Protein AF-A0A915CSG2-F1 (afdb_monomer_lite)

Radius of gyration: 14.88 Å; chains: 1; bounding box: 33×33×40 Å

Organism: NCBI:txid166011

Secondary structure (DSSP, 8-state):
-PPPSS-PPPEE-HHHHHHHHHHHTTTB-SPPS--SS-EEEEEEESSS--HHHHHHHHGGGG-GGGSTTTTTTTT-HHHHHHT-TT--EEEEEEEE-SS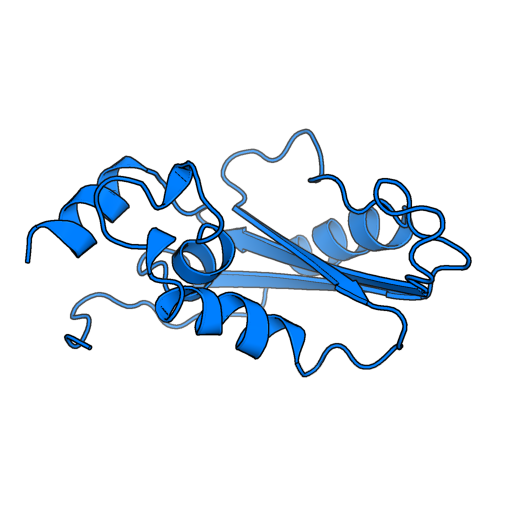-BTSTTTT--EEEEEEEESPP-HHHHTTTT--

Foldseek 3Di:
DDDDPQAEAADEDPVQQVVQQVVQVVLEQDDDPDDDQKAKDKDWALDQDCPCVLVVLLCQVVVPCCQLVHVPPDRNQSNCQSRPRPWHYKHKHKDFAPAHHPCGPVNTGMMMMMMIPRYRDPVVSNVVNVD

Structure (mmCIF, N/CA/C/O backbone):
data_AF-A0A915CSG2-F1
#
_entry.id   AF-A0A915CSG2-F1
#
loop_
_atom_site.group_PDB
_atom_site.id
_atom_site.type_symbol
_atom_site.label_atom_id
_atom_site.label_alt_id
_atom_site.label_comp_id
_atom_site.label_asym_id
_atom_site.label_entity_id
_atom_site.label_seq_id
_atom_site.pdbx_PDB_ins_code
_atom_site.Cartn_x
_atom_site.Cartn_y
_atom_site.Cartn_z
_atom_site.occupancy
_atom_site.B_iso_or_equiv
_atom_site.auth_seq_id
_atom_site.auth_comp_id
_atom_site.auth_asym_id
_atom_site.auth_atom_id
_atom_site.pdbx_PDB_model_num
ATOM 1 N N . MET A 1 1 ? -9.030 -18.459 12.077 1.00 61.66 1 MET A N 1
ATOM 2 C CA . MET A 1 1 ? -9.306 -17.008 12.048 1.00 61.66 1 MET A CA 1
ATOM 3 C C . MET A 1 1 ? -10.371 -16.733 13.085 1.00 61.66 1 MET A C 1
ATOM 5 O O . MET A 1 1 ? -11.404 -17.390 13.038 1.00 61.66 1 MET A O 1
ATOM 9 N N . VAL A 1 2 ?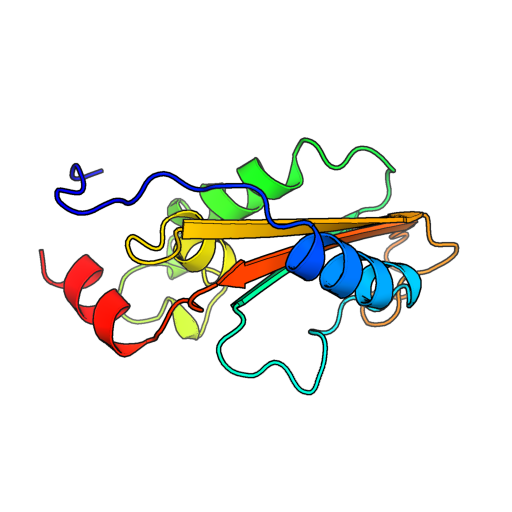 -10.084 -15.844 14.031 1.00 73.44 2 VAL A N 1
ATOM 10 C CA . VAL A 1 2 ? -11.041 -15.394 15.049 1.00 73.44 2 VAL A CA 1
ATOM 11 C C . VAL A 1 2 ? -11.734 -14.133 14.511 1.00 73.44 2 VAL A C 1
ATOM 13 O O . VAL A 1 2 ? -11.047 -13.301 13.913 1.00 73.44 2 VAL A O 1
ATOM 16 N N . PRO A 1 3 ? -13.066 -13.994 14.625 1.00 80.69 3 PRO A N 1
ATOM 17 C CA . PRO A 1 3 ? -13.760 -12.775 14.214 1.00 80.69 3 PRO A CA 1
ATOM 18 C C . PRO A 1 3 ? -13.317 -11.562 15.042 1.00 80.69 3 PRO A C 1
ATOM 20 O O . PRO A 1 3 ? -13.209 -11.659 16.259 1.00 80.69 3 PRO A O 1
ATOM 23 N N . ALA A 1 4 ? -13.112 -10.415 14.392 1.00 84.56 4 ALA A N 1
ATOM 24 C CA . ALA A 1 4 ? -12.851 -9.151 15.079 1.00 84.56 4 ALA A CA 1
ATOM 25 C C . ALA A 1 4 ? -14.162 -8.512 15.566 1.00 84.56 4 ALA A C 1
ATOM 27 O O . ALA A 1 4 ? -15.169 -8.544 14.855 1.00 84.56 4 ALA A O 1
ATOM 28 N N . THR A 1 5 ? -14.146 -7.903 16.752 1.00 89.31 5 THR A N 1
ATOM 29 C CA . THR A 1 5 ? -15.315 -7.232 17.352 1.00 89.31 5 THR A CA 1
ATOM 30 C C . THR A 1 5 ? -15.326 -5.716 17.132 1.00 89.31 5 THR A C 1
ATOM 32 O O . THR A 1 5 ? -16.361 -5.084 17.329 1.00 89.31 5 THR A O 1
ATOM 35 N N . ASP A 1 6 ? -14.210 -5.133 16.689 1.00 90.75 6 ASP A N 1
ATOM 36 C CA . ASP A 1 6 ? -13.979 -3.687 16.595 1.00 90.75 6 ASP A CA 1
ATOM 37 C C . ASP A 1 6 ? -13.456 -3.225 15.217 1.00 90.75 6 ASP A C 1
ATOM 39 O O . ASP A 1 6 ? -13.025 -2.081 15.059 1.00 90.75 6 ASP A O 1
ATOM 43 N N . MET A 1 7 ? -13.519 -4.089 14.197 1.00 91.81 7 MET A N 1
ATOM 44 C CA . MET A 1 7 ? -13.052 -3.771 12.844 1.00 91.81 7 MET A CA 1
ATOM 45 C C . MET A 1 7 ? -13.870 -2.631 12.227 1.00 91.81 7 MET A C 1
ATOM 47 O O . MET A 1 7 ? -15.065 -2.779 11.951 1.00 91.81 7 MET A O 1
ATOM 51 N N . ARG A 1 8 ? -13.230 -1.488 11.967 1.00 94.75 8 ARG A N 1
ATOM 52 C CA . ARG A 1 8 ? -13.902 -0.330 11.369 1.00 94.75 8 ARG A CA 1
ATOM 53 C C . ARG A 1 8 ? -14.065 -0.501 9.860 1.00 94.75 8 ARG A C 1
ATOM 55 O O . ARG A 1 8 ? -13.179 -0.990 9.164 1.00 94.75 8 ARG A O 1
ATOM 62 N N . MET A 1 9 ? -15.190 -0.013 9.339 1.00 96.12 9 MET A N 1
ATOM 63 C CA . MET A 1 9 ? -15.379 0.151 7.896 1.00 96.12 9 MET A CA 1
ATOM 64 C C . MET A 1 9 ? -14.358 1.158 7.351 1.00 96.12 9 MET A C 1
ATOM 66 O O . MET A 1 9 ? -14.190 2.244 7.916 1.00 96.12 9 MET A O 1
ATOM 70 N N . GLN A 1 10 ? -13.697 0.800 6.251 1.00 95.50 10 GLN A N 1
ATOM 71 C CA . GLN A 1 10 ? -12.724 1.657 5.575 1.00 95.50 10 GLN A CA 1
ATOM 72 C C . GLN A 1 10 ? -13.402 2.531 4.518 1.00 95.50 10 GLN A C 1
ATOM 74 O O . GLN A 1 10 ? -14.264 2.069 3.771 1.00 95.50 10 GLN A O 1
ATOM 79 N N . TYR A 1 11 ? -12.965 3.784 4.429 1.00 98.12 11 TYR A N 1
ATOM 80 C CA . TYR A 1 11 ? -13.424 4.765 3.454 1.00 98.12 11 TYR A CA 1
ATOM 81 C C . TYR A 1 11 ? -12.251 5.279 2.626 1.00 98.12 11 TYR A C 1
ATOM 83 O O . TYR A 1 11 ? -11.121 5.398 3.108 1.00 98.12 11 TYR A O 1
ATOM 91 N N . TRP A 1 12 ? -12.532 5.610 1.370 1.00 98.31 12 TRP A N 1
ATOM 92 C CA . TRP A 1 12 ? -11.544 6.221 0.495 1.00 98.31 12 TRP A CA 1
ATOM 93 C C . TRP A 1 12 ? -11.254 7.666 0.914 1.00 98.31 12 TRP A C 1
ATOM 95 O O . TRP A 1 12 ? -12.168 8.431 1.224 1.00 98.31 12 TRP A O 1
ATOM 105 N N . SER A 1 13 ? -9.980 8.045 0.901 1.00 98.50 13 SER A N 1
ATOM 106 C CA . SER A 1 13 ? -9.514 9.408 1.135 1.00 98.50 13 SER A CA 1
ATOM 107 C C . SER A 1 13 ? -8.720 9.901 -0.070 1.00 98.50 13 SER A C 1
ATOM 109 O O . SER A 1 13 ? -7.633 9.398 -0.359 1.00 98.50 13 SER A O 1
ATOM 111 N N . GLU A 1 14 ? -9.234 10.940 -0.727 1.00 98.50 14 GLU A N 1
ATOM 112 C CA . GLU A 1 14 ? -8.556 11.589 -1.856 1.00 98.50 14 GLU A CA 1
ATOM 113 C C . GLU A 1 14 ? -7.205 12.198 -1.457 1.00 98.50 14 GLU A C 1
ATOM 115 O O . GLU A 1 14 ? -6.251 12.183 -2.233 1.00 98.50 14 GLU A O 1
ATOM 120 N N . GLU A 1 15 ? -7.082 12.691 -0.223 1.00 97.81 15 GLU A N 1
ATOM 121 C CA . GLU A 1 15 ? -5.824 13.235 0.293 1.00 97.81 15 GLU A CA 1
ATOM 122 C C . GLU A 1 15 ? -4.745 12.147 0.401 1.00 97.81 15 GLU A C 1
ATOM 124 O O . GLU A 1 15 ? -3.615 12.329 -0.071 1.00 97.81 15 GLU A O 1
ATOM 129 N N . LEU A 1 16 ? -5.104 10.990 0.973 1.00 98.38 16 LEU A N 1
ATOM 130 C CA . LEU A 1 16 ? -4.206 9.839 1.060 1.00 98.38 16 LEU A CA 1
ATOM 131 C C . LEU A 1 16 ? -3.870 9.298 -0.330 1.00 98.38 16 LEU A C 1
ATOM 133 O O . LEU A 1 16 ? -2.713 8.975 -0.586 1.00 98.38 16 LEU A O 1
ATOM 137 N N . ALA A 1 17 ? -4.840 9.259 -1.245 1.00 98.56 17 ALA A N 1
ATOM 138 C CA . ALA A 1 17 ? -4.631 8.806 -2.615 1.00 98.56 17 ALA A CA 1
ATOM 139 C C . ALA A 1 17 ? -3.658 9.720 -3.366 1.00 98.56 17 ALA A C 1
ATOM 141 O O . ALA A 1 17 ? -2.690 9.244 -3.958 1.00 98.56 17 ALA A O 1
ATOM 142 N N . ALA 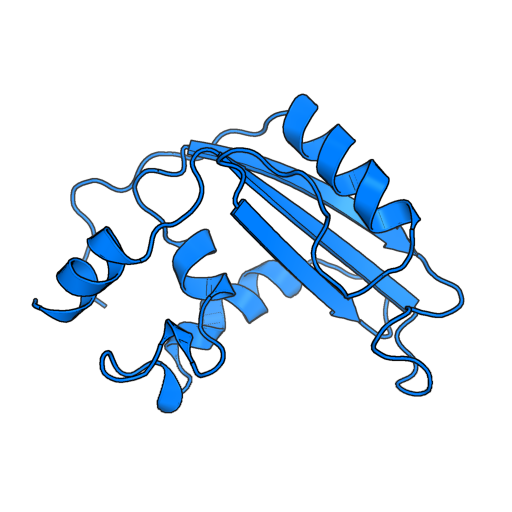A 1 18 ? -3.838 11.039 -3.263 1.00 98.44 18 ALA A N 1
ATOM 143 C CA . ALA A 1 18 ? -2.925 12.013 -3.846 1.00 98.44 18 ALA A CA 1
ATOM 144 C C . ALA A 1 18 ? -1.509 11.889 -3.258 1.00 98.44 18 ALA A C 1
ATOM 146 O O . ALA A 1 18 ? -0.521 11.985 -3.989 1.00 98.44 18 ALA A O 1
ATOM 147 N N . SER A 1 19 ? -1.389 11.651 -1.949 1.00 97.94 19 SER A N 1
ATOM 148 C CA . SER A 1 19 ? -0.102 11.416 -1.284 1.00 97.94 19 SER A CA 1
ATOM 149 C C . SER A 1 19 ? 0.580 10.129 -1.744 1.00 97.94 19 SER A C 1
ATOM 151 O O . SER A 1 19 ? 1.752 10.151 -2.133 1.00 97.94 19 SER A O 1
ATOM 153 N N . ALA A 1 20 ? -0.158 9.023 -1.779 1.00 98.31 20 ALA A N 1
ATOM 154 C CA . ALA A 1 20 ? 0.328 7.740 -2.261 1.00 98.31 20 ALA A CA 1
ATOM 155 C C . ALA A 1 20 ? 0.738 7.816 -3.740 1.00 98.31 20 ALA A C 1
ATOM 157 O O . ALA A 1 20 ? 1.791 7.301 -4.111 1.00 98.31 20 ALA A O 1
ATOM 158 N N . GLN A 1 21 ? -0.028 8.529 -4.572 1.00 98.50 21 GLN A N 1
ATOM 159 C CA . GLN A 1 21 ? 0.281 8.729 -5.988 1.00 98.50 21 GLN A CA 1
ATOM 160 C C . GLN A 1 21 ? 1.563 9.535 -6.193 1.00 98.50 21 GLN A C 1
ATOM 162 O O . GLN A 1 21 ? 2.373 9.175 -7.048 1.00 98.50 21 GLN A O 1
ATOM 167 N N . ARG A 1 22 ? 1.795 10.586 -5.390 1.00 98.25 22 ARG A N 1
ATOM 168 C CA . ARG A 1 22 ? 3.066 11.328 -5.421 1.00 98.25 22 ARG A CA 1
ATOM 169 C C . ARG A 1 22 ? 4.254 10.406 -5.165 1.00 98.25 22 ARG A C 1
ATOM 171 O O . ARG A 1 22 ? 5.250 10.526 -5.871 1.00 98.25 22 ARG A O 1
ATOM 178 N N . HIS A 1 23 ? 4.143 9.480 -4.210 1.00 98.31 23 HIS A N 1
ATOM 179 C CA . HIS A 1 23 ? 5.202 8.501 -3.952 1.00 98.31 23 HIS A CA 1
ATOM 180 C C . HIS A 1 23 ? 5.324 7.465 -5.072 1.00 98.31 23 HIS A C 1
ATOM 182 O O . HIS A 1 23 ? 6.426 7.239 -5.563 1.00 98.31 23 HIS A O 1
ATOM 188 N N . ALA A 1 24 ? 4.214 6.888 -5.539 1.00 97.81 24 ALA A N 1
ATOM 189 C CA . ALA A 1 24 ? 4.219 5.900 -6.618 1.00 97.81 24 ALA A CA 1
ATOM 190 C C . ALA A 1 24 ? 4.911 6.439 -7.883 1.00 97.81 24 ALA A C 1
ATOM 192 O O . ALA A 1 24 ? 5.729 5.745 -8.486 1.00 97.81 24 ALA A O 1
ATOM 193 N N . ASN A 1 25 ? 4.671 7.709 -8.227 1.00 98.06 25 ASN A N 1
ATOM 194 C CA . ASN A 1 25 ? 5.292 8.389 -9.369 1.00 98.06 25 ASN A CA 1
ATOM 195 C C . ASN A 1 25 ? 6.824 8.497 -9.285 1.00 98.06 25 ASN A C 1
ATOM 197 O O . ASN A 1 25 ? 7.467 8.740 -10.303 1.00 98.06 25 ASN A O 1
ATOM 201 N N . THR A 1 26 ? 7.421 8.317 -8.103 1.00 97.75 26 THR A N 1
ATOM 202 C CA . THR A 1 26 ? 8.884 8.292 -7.945 1.00 97.75 26 THR A CA 1
ATOM 203 C C . THR A 1 26 ? 9.513 6.974 -8.392 1.00 97.75 26 THR A C 1
ATOM 205 O O . THR A 1 26 ? 10.731 6.911 -8.547 1.00 97.75 26 THR A O 1
ATOM 208 N N . CYS A 1 27 ? 8.703 5.931 -8.619 1.00 97.12 27 CYS A N 1
ATOM 209 C CA . CYS A 1 27 ? 9.169 4.593 -8.977 1.00 97.12 27 CYS A CA 1
ATOM 210 C C . CYS A 1 27 ? 10.192 4.022 -7.979 1.00 97.12 27 CYS A C 1
ATOM 212 O O . CYS A 1 27 ? 11.147 3.352 -8.368 1.00 97.12 27 CYS A O 1
ATOM 214 N N . ASP A 1 28 ? 9.988 4.281 -6.685 1.00 97.06 28 ASP A N 1
ATOM 215 C CA . ASP A 1 28 ? 10.849 3.824 -5.596 1.00 97.06 28 ASP A CA 1
ATOM 216 C C . ASP A 1 28 ? 10.126 2.797 -4.719 1.00 97.06 28 ASP A C 1
ATOM 218 O O . ASP A 1 28 ? 9.097 3.102 -4.119 1.00 97.06 28 ASP A O 1
ATOM 222 N N . PHE A 1 29 ? 10.670 1.579 -4.625 1.00 95.81 29 PHE A N 1
ATOM 223 C CA . PHE A 1 29 ? 10.128 0.509 -3.780 1.00 95.81 29 PHE A CA 1
ATOM 224 C C . PHE A 1 29 ? 10.500 0.656 -2.294 1.00 95.81 29 PHE A C 1
ATOM 226 O O . PHE A 1 29 ? 10.211 -0.209 -1.468 1.00 95.81 29 PHE A O 1
ATOM 233 N N . ARG A 1 30 ? 11.142 1.757 -1.909 1.00 95.81 30 ARG A N 1
ATOM 234 C CA . ARG A 1 30 ? 11.336 2.113 -0.502 1.00 95.81 30 ARG A CA 1
ATOM 235 C C . ARG A 1 30 ? 10.125 2.874 0.015 1.00 95.81 30 ARG A C 1
ATOM 237 O O . ARG A 1 30 ? 9.412 3.533 -0.737 1.00 95.81 30 ARG A O 1
ATOM 244 N N . HIS A 1 31 ? 9.916 2.814 1.324 1.00 95.06 31 HIS A N 1
ATOM 245 C CA . HIS A 1 31 ? 8.818 3.534 1.952 1.00 95.06 31 HIS A CA 1
ATOM 246 C C . HIS A 1 31 ? 8.940 5.059 1.787 1.00 95.06 31 HIS A C 1
ATOM 248 O O . HIS A 1 31 ? 10.038 5.612 1.922 1.00 95.06 31 HIS A O 1
ATOM 254 N N . SER A 1 32 ? 7.812 5.747 1.564 1.00 95.56 32 SER A N 1
ATOM 255 C CA . SER A 1 32 ? 7.778 7.218 1.557 1.00 95.56 32 SER A CA 1
ATOM 256 C C . SER A 1 32 ? 8.242 7.825 2.890 1.00 95.56 32 SER A C 1
ATOM 258 O O . SER A 1 32 ? 8.088 7.246 3.969 1.00 95.56 32 SER A O 1
ATOM 260 N N . ARG A 1 33 ? 8.845 9.016 2.819 1.00 92.69 33 ARG A N 1
ATOM 261 C CA . ARG A 1 33 ? 9.385 9.743 3.982 1.00 92.69 33 ARG A CA 1
ATOM 262 C C . ARG A 1 33 ? 8.356 10.715 4.567 1.00 92.69 33 ARG A C 1
ATOM 264 O O . ARG A 1 33 ? 7.367 11.039 3.921 1.00 92.69 33 ARG A O 1
ATOM 271 N N . ASN A 1 34 ? 8.622 11.211 5.779 1.00 87.19 34 ASN A N 1
ATOM 272 C CA . ASN A 1 34 ? 7.869 12.291 6.445 1.00 87.19 34 ASN A CA 1
ATOM 273 C C . ASN A 1 34 ? 6.366 12.021 6.669 1.00 87.19 34 ASN A C 1
ATOM 275 O O . ASN A 1 34 ? 5.578 12.951 6.807 1.00 87.19 34 ASN A O 1
ATOM 279 N N . ARG A 1 35 ? 5.961 10.749 6.742 1.00 89.12 35 ARG A N 1
ATOM 280 C CA . ARG A 1 35 ? 4.603 10.352 7.134 1.00 89.12 35 ARG A CA 1
ATOM 281 C C . ARG A 1 35 ? 4.398 10.555 8.636 1.00 89.12 35 ARG A C 1
ATOM 283 O O . ARG A 1 35 ? 5.085 9.917 9.433 1.00 89.12 35 ARG A O 1
ATOM 290 N N . ILE A 1 36 ? 3.420 11.370 9.027 1.00 87.31 36 ILE A N 1
ATOM 291 C CA . ILE A 1 36 ? 3.022 11.544 10.432 1.00 87.31 36 ILE A CA 1
ATOM 292 C C . ILE A 1 36 ? 1.726 10.771 10.659 1.00 87.31 36 ILE A C 1
ATOM 294 O O . ILE A 1 36 ? 0.696 11.115 10.097 1.00 87.31 36 ILE A O 1
ATOM 298 N N . ASN A 1 37 ? 1.793 9.701 11.453 1.00 87.56 37 ASN A N 1
ATOM 299 C CA . ASN A 1 37 ? 0.665 8.803 11.740 1.00 87.56 37 ASN A CA 1
ATOM 300 C C . ASN A 1 37 ? -0.005 8.142 10.509 1.00 87.56 37 ASN A C 1
ATOM 302 O O . ASN A 1 37 ? -1.099 7.596 10.619 1.00 87.56 37 ASN A O 1
ATOM 306 N N . ILE A 1 38 ? 0.668 8.137 9.352 1.00 95.75 38 ILE A N 1
ATOM 307 C CA . ILE A 1 38 ? 0.201 7.470 8.130 1.00 95.75 38 ILE A CA 1
ATOM 308 C C . ILE A 1 38 ? 0.939 6.140 7.939 1.00 95.75 38 ILE A C 1
ATOM 310 O O . ILE A 1 38 ? 2.177 6.083 7.928 1.00 95.75 38 ILE A O 1
ATOM 314 N N . GLY A 1 39 ? 0.166 5.062 7.823 1.00 95.88 39 GLY A N 1
ATOM 315 C CA . GLY A 1 39 ? 0.636 3.731 7.456 1.00 95.88 39 GLY A CA 1
ATOM 316 C C . GLY A 1 39 ? 0.880 3.637 5.957 1.00 95.88 39 GLY A C 1
ATOM 317 O O . GLY A 1 39 ? 0.320 4.412 5.188 1.00 95.88 39 GLY A O 1
ATOM 318 N N . GLU A 1 40 ? 1.721 2.703 5.525 1.00 96.56 40 GLU A N 1
ATOM 319 C CA . GLU A 1 40 ? 1.957 2.479 4.100 1.00 96.56 40 GLU A CA 1
ATOM 320 C C . GLU A 1 40 ? 2.177 1.003 3.808 1.00 96.56 40 GLU A C 1
ATOM 322 O O . GLU A 1 40 ? 3.064 0.388 4.401 1.00 96.56 40 GLU A O 1
ATOM 327 N N . ASN A 1 41 ? 1.444 0.502 2.817 1.00 96.06 41 ASN A N 1
ATOM 328 C CA . ASN A 1 41 ? 1.819 -0.706 2.099 1.00 96.06 41 ASN A CA 1
ATOM 329 C C . ASN A 1 41 ? 2.344 -0.324 0.719 1.00 96.06 41 ASN A C 1
ATOM 331 O O . ASN A 1 41 ? 1.796 0.566 0.063 1.00 96.06 41 ASN A O 1
ATOM 335 N N . ILE A 1 42 ? 3.395 -1.011 0.278 1.00 95.81 42 ILE A N 1
ATOM 336 C CA . ILE A 1 42 ? 3.989 -0.821 -1.040 1.00 95.81 42 ILE A CA 1
ATOM 337 C C . ILE A 1 42 ? 4.153 -2.172 -1.730 1.00 95.81 42 ILE A C 1
ATOM 339 O O . ILE A 1 42 ? 4.424 -3.194 -1.101 1.00 95.81 42 ILE A O 1
ATOM 343 N N . TRP A 1 43 ? 3.947 -2.190 -3.037 1.00 95.25 43 TRP A N 1
ATOM 344 C CA . TRP A 1 43 ? 4.098 -3.378 -3.859 1.00 95.25 43 TRP A CA 1
ATOM 345 C C . TRP A 1 43 ? 4.758 -3.007 -5.181 1.00 95.25 43 TRP A C 1
ATOM 347 O O . TRP A 1 43 ? 4.413 -1.991 -5.781 1.00 95.25 43 TRP A O 1
ATOM 357 N N . ALA A 1 44 ? 5.701 -3.833 -5.628 1.00 94.38 44 ALA A N 1
ATOM 358 C CA . ALA A 1 44 ? 6.331 -3.722 -6.935 1.00 94.38 44 ALA A CA 1
ATOM 359 C C . ALA A 1 44 ? 6.087 -5.002 -7.734 1.00 94.38 44 ALA A C 1
ATOM 361 O O . ALA A 1 44 ? 6.107 -6.104 -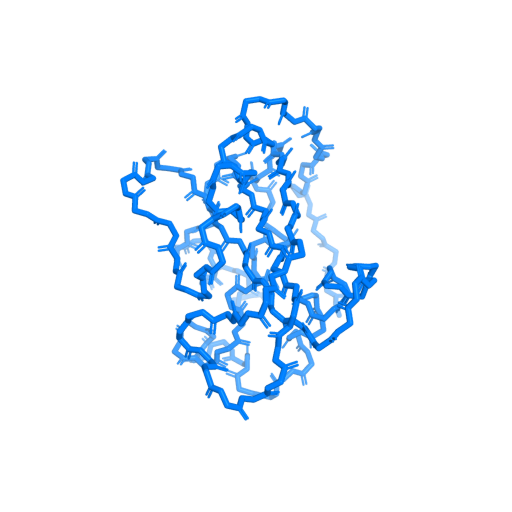7.179 1.00 94.38 44 ALA A O 1
ATOM 362 N N . ALA A 1 45 ? 5.857 -4.847 -9.036 1.00 92.88 45 ALA A N 1
ATOM 363 C CA . ALA A 1 45 ? 5.532 -5.960 -9.918 1.00 92.88 45 ALA A CA 1
ATOM 364 C C . ALA A 1 45 ? 6.118 -5.785 -11.319 1.00 92.88 45 ALA A C 1
ATOM 366 O O . ALA A 1 45 ? 6.294 -4.651 -11.773 1.00 92.88 45 ALA A O 1
ATOM 367 N N . PRO A 1 46 ? 6.379 -6.885 -12.050 1.00 91.69 46 PRO A N 1
ATOM 368 C CA . PRO A 1 46 ? 6.846 -6.814 -13.432 1.00 91.69 46 PRO A CA 1
ATOM 369 C C . PRO A 1 46 ? 5.722 -6.464 -14.420 1.00 91.69 46 PRO A C 1
ATOM 371 O O . PRO A 1 46 ? 5.990 -6.126 -15.571 1.00 91.69 46 PRO A O 1
ATOM 374 N N . TYR A 1 47 ? 4.463 -6.519 -13.978 1.00 86.44 47 TYR A N 1
ATOM 375 C CA . TYR A 1 47 ? 3.268 -6.260 -14.778 1.00 86.44 47 TYR A CA 1
ATOM 376 C C . TYR A 1 47 ? 2.417 -5.136 -14.190 1.00 86.44 47 TYR A C 1
ATOM 378 O O . TYR A 1 47 ? 2.536 -4.771 -13.024 1.00 86.44 47 TYR A O 1
ATOM 386 N N . ALA A 1 48 ? 1.535 -4.584 -15.025 1.00 72.38 48 ALA A N 1
ATOM 387 C CA . ALA A 1 48 ? 0.754 -3.404 -14.680 1.00 72.38 48 ALA A CA 1
ATOM 388 C C . ALA A 1 48 ? -0.528 -3.680 -13.873 1.00 72.38 48 ALA A C 1
ATOM 390 O O . ALA A 1 48 ? -1.145 -2.739 -13.380 1.00 72.38 48 ALA A O 1
ATOM 391 N N . ASN A 1 49 ? -0.948 -4.939 -13.755 1.00 78.19 49 ASN A N 1
ATOM 392 C CA . ASN A 1 49 ? -2.136 -5.283 -12.985 1.00 78.19 49 ASN A CA 1
ATOM 393 C C . ASN A 1 49 ? -1.830 -5.257 -11.479 1.00 78.19 49 ASN A C 1
ATOM 395 O O . ASN A 1 49 ? -0.983 -6.012 -11.011 1.00 78.19 49 ASN A O 1
ATOM 399 N N . TYR A 1 50 ? -2.523 -4.393 -10.740 1.00 80.19 50 TYR A N 1
ATOM 400 C CA . TYR A 1 50 ? -2.379 -4.238 -9.293 1.00 80.19 50 TYR A CA 1
ATOM 401 C C . TYR A 1 50 ? -3.454 -4.975 -8.483 1.00 80.19 50 TYR A C 1
ATOM 403 O O . TYR A 1 50 ? -3.406 -4.921 -7.254 1.00 80.19 50 TYR A O 1
ATOM 411 N N . SER A 1 51 ? -4.395 -5.674 -9.138 1.00 78.75 51 SER A N 1
ATOM 412 C CA . SER A 1 51 ? -5.497 -6.393 -8.474 1.00 78.75 51 SER A CA 1
ATOM 413 C C . SER A 1 51 ? -5.014 -7.343 -7.383 1.00 78.75 51 SER A C 1
ATOM 415 O O . SER A 1 51 ? -5.661 -7.496 -6.353 1.00 78.75 51 SER A O 1
ATOM 417 N N . ASP A 1 52 ? -3.841 -7.935 -7.586 1.00 85.88 52 ASP A N 1
ATOM 418 C CA . ASP A 1 52 ? -3.321 -8.984 -6.716 1.00 85.88 52 ASP A CA 1
ATOM 419 C C . ASP A 1 52 ? -2.568 -8.428 -5.504 1.00 85.88 52 ASP A C 1
ATOM 421 O O . ASP A 1 52 ? -2.236 -9.186 -4.592 1.00 85.88 52 ASP A O 1
ATOM 425 N N . ALA A 1 53 ? -2.266 -7.126 -5.474 1.00 91.75 53 ALA A N 1
ATOM 426 C CA . ALA A 1 53 ? -1.434 -6.533 -4.431 1.00 91.75 53 ALA A CA 1
ATOM 427 C C . ALA A 1 53 ? -2.071 -6.691 -3.045 1.00 91.75 53 ALA A C 1
ATOM 429 O O . ALA A 1 53 ? -1.419 -7.174 -2.120 1.00 91.75 53 ALA A O 1
ATOM 430 N N . VAL A 1 54 ? -3.364 -6.372 -2.921 1.00 91.44 54 VAL A N 1
ATOM 431 C CA . VAL A 1 54 ? -4.102 -6.484 -1.653 1.00 91.44 54 VAL A CA 1
ATOM 432 C C . VAL A 1 54 ? -4.196 -7.939 -1.204 1.00 91.44 54 VAL A C 1
ATOM 434 O O . VAL A 1 54 ? -3.918 -8.240 -0.046 1.00 91.44 54 VAL A O 1
ATOM 437 N N . SER A 1 55 ? -4.505 -8.862 -2.119 1.00 91.38 55 SER A N 1
ATOM 438 C CA . SER A 1 55 ? -4.532 -10.294 -1.806 1.00 91.38 55 SER A CA 1
ATOM 439 C C . SER A 1 55 ? -3.160 -10.808 -1.365 1.00 91.38 55 SER A C 1
ATOM 441 O O . SER A 1 55 ? -3.077 -11.609 -0.439 1.00 91.38 55 SER A O 1
ATOM 443 N N . ARG A 1 56 ? -2.067 -1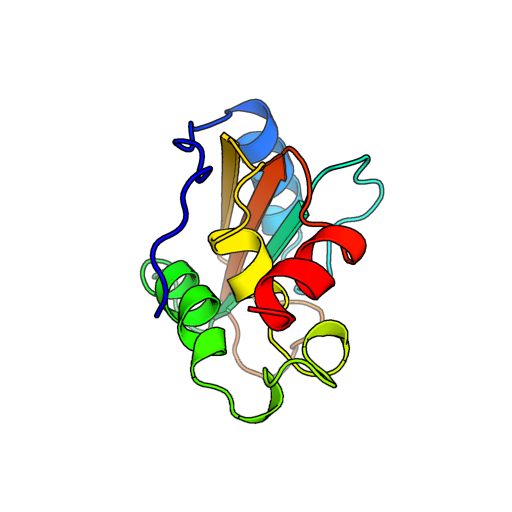0.337 -1.976 1.00 90.50 56 ARG A N 1
ATOM 444 C CA . ARG A 1 56 ? -0.697 -10.695 -1.575 1.00 90.50 56 ARG A CA 1
ATOM 445 C C . ARG A 1 56 ? -0.339 -10.157 -0.196 1.00 90.50 56 ARG A C 1
ATOM 447 O O . ARG A 1 56 ? 0.218 -10.912 0.592 1.00 90.50 56 ARG A O 1
ATOM 454 N N . TRP A 1 57 ? -0.684 -8.904 0.097 1.00 91.50 57 TRP A N 1
ATOM 455 C CA . TRP A 1 57 ? -0.519 -8.328 1.431 1.00 91.50 57 TRP A CA 1
ATOM 456 C C . TRP A 1 57 ? -1.314 -9.111 2.473 1.00 91.50 57 TRP A C 1
ATOM 458 O O . TRP A 1 57 ? -0.768 -9.462 3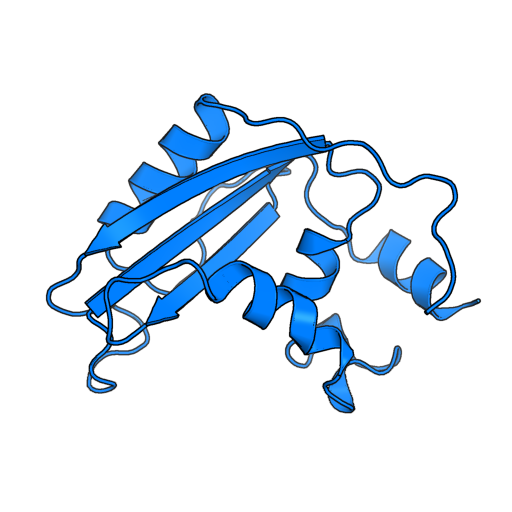.510 1.00 91.50 57 TRP A O 1
ATOM 468 N N . PHE A 1 58 ? -2.572 -9.453 2.180 1.00 89.06 58 PHE A N 1
ATOM 469 C CA . PHE A 1 58 ? -3.405 -10.239 3.087 1.00 89.06 58 PHE A CA 1
ATOM 470 C C . PHE A 1 58 ? -2.833 -11.644 3.331 1.00 89.06 58 PHE A C 1
ATOM 472 O O . PHE A 1 58 ? -2.780 -12.120 4.462 1.00 89.06 58 PHE A O 1
ATOM 479 N N . ASN A 1 59 ? -2.343 -12.298 2.277 1.00 89.12 59 ASN A N 1
ATOM 480 C CA . ASN A 1 59 ? -1.818 -13.660 2.342 1.00 89.12 59 ASN A CA 1
ATOM 481 C C . ASN A 1 59 ? -0.520 -13.805 3.150 1.00 89.12 59 ASN A C 1
ATOM 483 O O . ASN A 1 59 ? -0.112 -14.941 3.401 1.00 89.12 59 ASN A O 1
ATOM 487 N N . GLU A 1 60 ? 0.103 -12.712 3.609 1.00 85.62 60 GLU A N 1
ATOM 488 C CA . GLU A 1 60 ? 1.194 -12.798 4.588 1.00 85.62 60 GLU A CA 1
ATOM 489 C C . GLU A 1 60 ? 0.753 -13.521 5.870 1.00 85.62 60 GLU A C 1
ATOM 491 O O . GLU A 1 60 ? 1.584 -14.163 6.502 1.00 85.62 60 GLU A O 1
ATOM 496 N N . VAL A 1 61 ? -0.546 -13.542 6.202 1.00 82.44 61 VAL A N 1
ATOM 497 C CA . VAL A 1 61 ? -1.101 -14.337 7.317 1.00 82.44 61 VAL A CA 1
ATOM 498 C C . VAL A 1 61 ? -0.712 -15.821 7.268 1.00 82.44 61 VAL A C 1
ATOM 500 O O . VAL A 1 61 ? -0.572 -16.463 8.305 1.00 82.44 61 VAL A O 1
ATOM 503 N N . ASN A 1 62 ? -0.494 -16.368 6.069 1.00 84.00 62 ASN A N 1
ATOM 504 C CA . ASN A 1 62 ? -0.144 -17.775 5.875 1.00 84.00 62 ASN A CA 1
ATOM 505 C C . ASN A 1 62 ? 1.362 -18.043 6.009 1.00 84.00 62 ASN A C 1
ATOM 507 O O . ASN A 1 62 ? 1.790 -19.195 5.945 1.00 84.00 62 ASN A O 1
ATOM 511 N N . ASN A 1 63 ? 2.191 -17.007 6.151 1.00 78.69 63 ASN A N 1
ATOM 512 C CA . ASN A 1 63 ? 3.625 -17.178 6.321 1.00 78.69 63 ASN A CA 1
ATOM 513 C C . ASN A 1 63 ? 3.906 -17.685 7.750 1.00 78.69 63 ASN A C 1
ATOM 515 O O . ASN A 1 63 ? 3.602 -16.982 8.712 1.00 78.69 63 ASN A O 1
ATOM 519 N N . PRO A 1 64 ? 4.551 -18.853 7.934 1.00 71.75 64 PRO A N 1
ATOM 520 C CA . PRO A 1 64 ? 4.840 -19.401 9.264 1.00 71.75 64 PRO A CA 1
ATOM 521 C C . PRO A 1 64 ? 5.695 -18.474 10.140 1.00 71.75 64 PRO A C 1
ATOM 523 O O . PRO A 1 64 ? 5.667 -18.560 11.366 1.00 71.75 64 PRO A O 1
ATOM 526 N N . ARG A 1 65 ? 6.456 -17.557 9.523 1.00 68.31 65 ARG A N 1
ATOM 527 C CA . ARG A 1 65 ? 7.251 -16.534 10.225 1.00 68.31 65 ARG A CA 1
ATOM 528 C C . ARG A 1 65 ? 6.408 -15.375 10.764 1.00 68.31 65 ARG A C 1
ATOM 530 O O . ARG A 1 65 ? 6.921 -14.593 11.562 1.00 68.31 65 ARG A O 1
ATOM 537 N N . CYS A 1 66 ? 5.137 -15.303 10.374 1.00 63.78 66 CYS A N 1
ATOM 538 C CA . CYS A 1 66 ? 4.134 -14.402 10.933 1.00 63.78 66 CYS A CA 1
ATOM 539 C C . CYS A 1 66 ? 3.521 -14.894 12.239 1.00 63.78 66 CYS A C 1
ATOM 541 O O . CYS A 1 66 ? 2.688 -14.194 12.810 1.00 63.78 66 CYS A O 1
ATOM 543 N N . ALA A 1 67 ? 3.983 -16.035 12.764 1.00 57.00 67 ALA A N 1
ATOM 544 C CA . ALA A 1 67 ? 3.720 -16.413 14.142 1.00 57.00 67 ALA A CA 1
ATOM 545 C C . ALA A 1 67 ? 4.178 -15.296 15.102 1.00 57.00 67 ALA A C 1
ATOM 547 O O . ALA A 1 67 ? 5.249 -14.696 14.945 1.00 57.00 67 ALA A O 1
ATOM 548 N N . CYS A 1 68 ? 3.347 -15.041 16.108 1.00 56.66 68 CYS A N 1
ATOM 549 C CA . CYS A 1 68 ? 3.350 -13.889 17.010 1.00 56.66 68 CYS A CA 1
ATOM 550 C C . CYS A 1 68 ? 4.702 -13.460 17.600 1.00 56.66 68 CYS A C 1
ATOM 552 O O . CYS A 1 68 ? 4.917 -12.280 17.867 1.00 56.66 68 CYS A O 1
ATOM 554 N N . ASN A 1 69 ? 5.660 -14.377 17.714 1.00 54.00 69 ASN A N 1
ATOM 555 C CA . ASN A 1 69 ? 6.987 -14.084 18.251 1.00 54.00 69 ASN A CA 1
ATOM 556 C C . ASN A 1 69 ? 7.871 -13.227 17.319 1.00 54.00 69 ASN A C 1
ATOM 558 O O . ASN A 1 69 ? 8.893 -12.716 17.776 1.00 54.00 69 ASN A O 1
ATOM 562 N N . ASN A 1 70 ? 7.516 -13.053 16.034 1.00 52.84 70 ASN A N 1
ATOM 563 C CA . ASN A 1 70 ? 8.407 -12.447 15.031 1.00 52.84 70 ASN A CA 1
ATOM 564 C C . ASN A 1 70 ? 7.740 -11.588 13.934 1.00 52.84 70 ASN A C 1
ATOM 566 O O . ASN A 1 70 ? 8.439 -11.115 13.032 1.00 52.84 70 ASN A O 1
ATOM 570 N N . ALA A 1 71 ? 6.434 -11.321 14.007 1.00 51.12 71 ALA A N 1
ATOM 571 C CA . ALA A 1 71 ? 5.668 -10.721 12.904 1.00 51.12 71 ALA A CA 1
ATOM 572 C C . ALA A 1 71 ? 6.206 -9.368 12.385 1.00 51.12 71 ALA A C 1
ATOM 574 O O . ALA A 1 71 ? 6.162 -9.088 11.189 1.00 51.12 71 ALA A O 1
ATOM 575 N N . TYR A 1 72 ? 6.790 -8.546 13.264 1.00 50.03 72 TYR A N 1
ATOM 576 C CA . TYR A 1 72 ? 7.397 -7.264 12.878 1.00 50.03 72 TYR A CA 1
ATOM 577 C C . TYR A 1 72 ? 8.808 -7.390 12.283 1.00 50.03 72 TYR A C 1
ATOM 579 O O . TYR A 1 72 ? 9.276 -6.472 11.614 1.00 50.03 72 TYR A O 1
ATOM 587 N N . LYS A 1 73 ? 9.507 -8.501 12.545 1.00 51.19 73 LYS A N 1
ATOM 588 C CA . LYS A 1 73 ? 10.860 -8.756 12.029 1.00 51.19 73 LYS A CA 1
ATOM 589 C C . LYS A 1 73 ? 10.839 -9.456 10.666 1.00 51.19 73 LYS A C 1
ATOM 591 O O . LYS A 1 73 ? 11.821 -9.347 9.936 1.00 51.19 73 LYS A O 1
ATOM 596 N N . HIS A 1 74 ? 9.753 -10.157 10.313 1.00 52.03 74 HIS A N 1
ATOM 597 C CA . HIS A 1 74 ? 9.767 -11.130 9.213 1.00 52.03 74 HIS A CA 1
ATOM 598 C C . HIS A 1 74 ? 8.493 -11.180 8.340 1.00 52.03 74 HIS A C 1
ATOM 600 O O . HIS A 1 74 ? 7.913 -12.246 8.160 1.00 52.03 74 HIS A O 1
ATOM 606 N N . CYS A 1 75 ? 8.173 -10.067 7.664 1.00 60.94 75 CYS A N 1
ATOM 607 C CA . CYS A 1 75 ? 7.327 -10.053 6.450 1.00 60.94 75 CYS A CA 1
ATOM 608 C C . CYS A 1 75 ? 5.801 -10.179 6.653 1.00 60.94 75 CYS A C 1
ATOM 610 O O . CYS A 1 75 ? 5.152 -10.876 5.879 1.00 60.94 75 CYS A O 1
ATOM 612 N N . CYS A 1 76 ? 5.241 -9.511 7.668 1.00 76.88 76 CYS A N 1
ATOM 613 C CA . CYS A 1 76 ? 3.791 -9.541 7.963 1.00 76.88 76 CYS A CA 1
ATOM 614 C C . CYS A 1 76 ? 3.172 -8.148 8.116 1.00 76.88 76 CYS A C 1
ATOM 616 O O . CYS A 1 76 ? 2.003 -8.006 8.476 1.00 76.88 76 CYS A O 1
ATOM 618 N N . GLY A 1 77 ? 3.982 -7.101 7.935 1.00 83.19 77 GLY A N 1
ATOM 619 C CA . GLY A 1 77 ? 3.559 -5.724 8.164 1.00 83.19 77 GLY A CA 1
ATOM 620 C C . GLY A 1 77 ? 2.440 -5.293 7.221 1.00 83.19 77 GLY A C 1
ATOM 621 O O . GLY A 1 77 ? 1.599 -4.489 7.622 1.00 83.19 77 GLY A O 1
ATOM 622 N N . HIS A 1 78 ? 2.390 -5.857 6.010 1.00 90.25 78 HIS A N 1
ATOM 623 C CA . HIS A 1 78 ? 1.347 -5.504 5.064 1.00 90.25 78 HIS A CA 1
ATOM 624 C C . HIS A 1 78 ? 0.008 -6.106 5.476 1.00 90.25 78 HIS A C 1
ATOM 626 O O . HIS A 1 78 ? -0.986 -5.380 5.471 1.00 90.25 78 HIS A O 1
ATOM 632 N N . TYR A 1 79 ? -0.013 -7.381 5.886 1.00 88.31 79 TYR A N 1
ATOM 633 C CA . TYR A 1 79 ? -1.222 -8.013 6.427 1.00 88.31 79 TYR A CA 1
ATOM 634 C C . TYR A 1 79 ? -1.764 -7.231 7.619 1.00 88.31 79 TYR A C 1
ATOM 636 O O . TYR A 1 79 ? -2.928 -6.843 7.606 1.00 88.31 79 TYR A O 1
ATOM 644 N N . ILE A 1 80 ? -0.909 -6.930 8.603 1.00 87.00 80 ILE A N 1
ATOM 645 C CA . ILE A 1 80 ? -1.309 -6.208 9.820 1.00 87.00 80 ILE A CA 1
ATOM 646 C C . ILE A 1 80 ? -1.971 -4.878 9.472 1.00 87.00 80 ILE A C 1
ATOM 648 O O . ILE A 1 80 ? -2.994 -4.536 10.053 1.00 87.00 80 ILE A O 1
ATOM 652 N N . GLN A 1 81 ? -1.414 -4.138 8.513 1.00 92.12 81 GLN A N 1
ATOM 653 C CA . GLN A 1 81 ? -1.995 -2.871 8.092 1.00 92.12 81 GLN A CA 1
ATOM 654 C C . GLN A 1 81 ? -3.328 -3.047 7.349 1.00 92.12 81 GLN A C 1
ATOM 656 O O . GLN A 1 81 ? -4.219 -2.217 7.521 1.00 92.12 81 GLN A O 1
ATOM 661 N N . VAL A 1 82 ? -3.486 -4.109 6.550 1.00 92.25 82 VAL A N 1
ATOM 662 C CA . VAL A 1 82 ? -4.750 -4.418 5.854 1.00 92.25 82 VAL A CA 1
ATOM 663 C C . VAL A 1 82 ? -5.871 -4.710 6.851 1.00 92.25 82 VAL A C 1
ATOM 665 O O . VAL A 1 82 ? -6.986 -4.229 6.658 1.00 92.25 82 VAL A O 1
ATOM 668 N N . VAL A 1 83 ? -5.577 -5.463 7.914 1.00 89.75 83 VAL A N 1
ATOM 669 C CA . VAL A 1 83 ? -6.560 -5.868 8.936 1.00 89.75 83 VAL A CA 1
ATOM 670 C C . VAL A 1 83 ? -6.502 -5.012 10.204 1.00 89.75 83 VAL A C 1
ATOM 672 O O . VAL A 1 83 ? -6.908 -5.456 11.274 1.00 89.75 83 VAL A O 1
ATOM 675 N N . TRP A 1 84 ? -5.973 -3.791 10.124 1.00 91.38 84 TRP A N 1
ATOM 676 C CA . TRP A 1 84 ? -5.868 -2.938 11.302 1.00 91.38 84 TRP A CA 1
ATOM 677 C C . TRP A 1 84 ? -7.227 -2.351 11.682 1.00 91.38 84 TRP A C 1
ATOM 679 O O . TRP A 1 84 ? -7.736 -1.478 10.978 1.00 91.38 84 TRP A O 1
ATOM 689 N N . ALA A 1 85 ? -7.783 -2.782 12.817 1.00 91.69 85 ALA A N 1
ATOM 690 C CA . ALA A 1 85 ? -9.138 -2.427 13.242 1.00 91.69 85 ALA A CA 1
ATOM 691 C C . ALA A 1 85 ? -9.388 -0.915 13.295 1.00 91.69 85 ALA A C 1
ATOM 693 O O . ALA A 1 85 ? -10.438 -0.441 12.864 1.00 91.69 85 ALA A O 1
ATOM 694 N N . GLN A 1 86 ? -8.403 -0.140 13.759 1.00 93.12 86 GLN A N 1
ATOM 695 C CA . GLN A 1 86 ? -8.556 1.306 13.912 1.00 93.12 86 GLN A CA 1
ATOM 696 C C . GLN A 1 86 ? -8.416 2.097 12.610 1.00 93.12 86 GLN A C 1
ATOM 698 O O . GLN A 1 86 ? -8.858 3.249 12.559 1.00 93.12 86 GLN A O 1
ATOM 703 N N . THR A 1 87 ? -7.822 1.513 11.566 1.00 95.50 87 THR A N 1
ATOM 704 C CA . THR A 1 87 ? -7.672 2.166 10.264 1.00 95.50 87 THR A CA 1
ATOM 705 C C . THR A 1 87 ? -9.035 2.275 9.592 1.00 95.50 87 THR A C 1
ATOM 707 O O . THR A 1 87 ? -9.667 1.272 9.283 1.00 95.50 87 THR A O 1
ATOM 710 N N . ASN A 1 88 ? -9.474 3.500 9.312 1.00 97.00 88 ASN A N 1
ATOM 711 C CA . ASN A 1 88 ? -10.756 3.752 8.652 1.00 97.00 88 ASN A CA 1
ATOM 712 C C . ASN A 1 88 ? -10.628 4.594 7.379 1.00 97.00 88 ASN A C 1
ATOM 714 O O . ASN A 1 88 ? -11.626 4.792 6.693 1.00 97.00 88 ASN A O 1
ATOM 718 N N . LEU A 1 89 ? -9.433 5.093 7.057 1.00 98.12 89 LEU A N 1
ATOM 719 C CA . LEU A 1 89 ? -9.161 5.821 5.822 1.00 98.12 89 LEU A CA 1
ATOM 720 C C . LEU A 1 89 ? -8.034 5.149 5.046 1.00 98.12 89 LEU A C 1
ATOM 722 O O . LEU A 1 89 ? -6.982 4.834 5.610 1.00 98.12 89 LEU A O 1
ATOM 726 N N . ILE A 1 90 ? -8.247 4.991 3.743 1.00 98.06 90 ILE A N 1
ATOM 727 C CA . ILE A 1 90 ? -7.267 4.462 2.797 1.00 98.06 90 ILE A CA 1
ATOM 728 C C . ILE A 1 90 ? -7.237 5.323 1.535 1.00 98.06 90 ILE A C 1
ATOM 730 O O . ILE A 1 90 ? -8.266 5.806 1.070 1.00 98.06 90 ILE A O 1
ATOM 734 N N . GLY A 1 91 ? -6.056 5.498 0.958 1.00 98.12 91 GLY A N 1
ATOM 735 C CA . GLY A 1 91 ? -5.906 6.047 -0.383 1.00 98.12 91 GLY A CA 1
ATOM 736 C C . GLY A 1 91 ? -4.683 5.457 -1.062 1.00 98.12 91 GLY A C 1
ATOM 737 O O . GLY A 1 91 ? -3.627 5.331 -0.444 1.00 98.12 91 GLY A O 1
ATOM 738 N N . CYS A 1 92 ? -4.824 5.067 -2.324 1.00 97.94 92 CYS A N 1
ATOM 739 C CA . CYS A 1 92 ? -3.776 4.385 -3.073 1.00 97.94 92 CYS A CA 1
ATOM 740 C C . CYS A 1 92 ? -3.391 5.145 -4.340 1.00 97.94 92 CYS A C 1
ATOM 742 O O . CYS A 1 92 ? -4.214 5.818 -4.954 1.00 97.94 92 CYS A O 1
ATOM 744 N N . GLY A 1 93 ? -2.135 4.985 -4.741 1.00 97.19 93 GLY A N 1
ATOM 745 C CA . GLY A 1 93 ? -1.580 5.503 -5.977 1.00 97.19 93 GLY A CA 1
ATOM 746 C C . GLY A 1 93 ? -0.780 4.436 -6.706 1.00 97.19 93 GLY A C 1
ATOM 747 O O . GLY A 1 93 ? -0.148 3.576 -6.089 1.00 97.19 93 GLY A O 1
ATOM 748 N N . TYR A 1 94 ? -0.812 4.491 -8.030 1.00 96.69 94 TYR A N 1
ATOM 749 C CA . TYR A 1 94 ? -0.219 3.488 -8.902 1.00 96.69 94 TYR A CA 1
ATOM 750 C C . TYR A 1 94 ? 0.588 4.155 -10.014 1.00 96.69 94 TYR A C 1
ATOM 752 O O . TYR A 1 94 ? 0.123 5.105 -10.644 1.00 96.69 94 TYR A O 1
ATOM 760 N N . ALA A 1 95 ? 1.780 3.638 -10.298 1.00 96.12 95 ALA A N 1
ATOM 761 C CA . ALA A 1 95 ? 2.615 4.127 -11.385 1.00 96.12 95 ALA A CA 1
ATOM 762 C C . ALA A 1 95 ? 3.191 2.977 -12.211 1.00 96.12 95 ALA A C 1
ATOM 764 O O . ALA A 1 95 ? 3.647 1.965 -11.676 1.00 96.12 95 ALA A O 1
ATOM 765 N N . ARG A 1 96 ? 3.218 3.171 -13.533 1.00 95.56 96 ARG A N 1
ATOM 766 C CA . ARG A 1 96 ? 4.050 2.376 -14.441 1.00 95.56 96 ARG A CA 1
ATOM 767 C C . ARG A 1 96 ? 5.438 2.988 -14.491 1.00 95.56 96 ARG A C 1
ATOM 769 O O . ARG A 1 96 ? 5.587 4.185 -14.719 1.00 95.56 96 ARG A O 1
ATOM 776 N N . CYS A 1 97 ? 6.438 2.143 -14.340 1.00 94.00 97 CYS A N 1
ATOM 777 C CA . CYS A 1 97 ? 7.831 2.521 -14.209 1.00 94.00 97 CYS A CA 1
ATOM 778 C C . CYS A 1 97 ? 8.653 1.856 -15.312 1.00 94.00 97 CYS A C 1
ATOM 780 O O . CYS A 1 97 ? 8.370 0.729 -15.727 1.00 94.00 97 CYS A O 1
ATOM 782 N N . LYS A 1 98 ? 9.676 2.557 -15.811 1.00 92.88 98 LYS A N 1
ATOM 783 C CA . LYS A 1 98 ? 10.670 1.928 -16.696 1.00 92.88 98 LYS A CA 1
ATOM 784 C C . LYS A 1 98 ? 11.467 0.892 -15.909 1.00 92.88 98 LYS A C 1
ATOM 786 O O . LYS A 1 98 ? 11.494 -0.261 -16.317 1.00 92.88 98 LYS A O 1
ATOM 791 N N . ASP A 1 99 ? 11.960 1.325 -14.753 1.00 91.38 99 ASP A N 1
ATOM 792 C CA . ASP A 1 99 ? 12.610 0.530 -13.721 1.00 91.38 99 ASP A CA 1
ATOM 793 C C . ASP A 1 99 ? 12.124 1.002 -12.347 1.00 91.38 99 ASP A C 1
ATOM 795 O O . ASP A 1 99 ? 11.682 2.146 -12.203 1.00 91.38 99 ASP A O 1
ATOM 799 N N . VAL A 1 100 ? 12.213 0.133 -11.340 1.00 96.12 100 VAL A N 1
ATOM 800 C CA . VAL A 1 100 ? 11.828 0.448 -9.959 1.00 96.12 100 VAL A CA 1
ATOM 801 C C . VAL A 1 100 ? 13.062 0.443 -9.058 1.00 96.12 100 VAL A C 1
ATOM 803 O O . VAL A 1 100 ? 13.743 -0.574 -8.899 1.00 96.12 100 VAL A O 1
ATOM 806 N N . LEU A 1 101 ? 13.352 1.591 -8.448 1.00 96.38 101 LEU A N 1
ATOM 807 C CA . LEU A 1 101 ? 14.462 1.766 -7.519 1.00 96.38 101 LEU A CA 1
ATOM 808 C C . LEU A 1 101 ? 14.275 0.889 -6.271 1.00 96.38 101 LEU A C 1
ATOM 810 O O . LEU A 1 101 ? 13.162 0.686 -5.795 1.00 96.38 101 LEU A O 1
ATOM 814 N N . GLY A 1 102 ? 15.377 0.351 -5.744 1.00 94.69 102 GLY A N 1
ATOM 815 C CA . GLY A 1 102 ? 15.370 -0.604 -4.629 1.00 94.69 102 GLY A CA 1
ATOM 816 C C . GLY A 1 102 ? 15.227 -2.071 -5.054 1.00 94.69 102 GLY A C 1
ATOM 817 O O . GLY A 1 102 ? 15.596 -2.950 -4.284 1.00 94.69 102 GLY A O 1
ATOM 818 N N . VAL A 1 103 ? 14.773 -2.332 -6.285 1.00 93.75 103 VAL A N 1
ATOM 819 C CA . VAL A 1 103 ? 14.627 -3.678 -6.885 1.00 93.75 103 VAL A CA 1
ATOM 820 C C . VAL A 1 103 ? 15.089 -3.695 -8.351 1.00 93.75 103 VAL A C 1
ATOM 822 O O . VAL A 1 103 ? 14.539 -4.395 -9.205 1.00 93.75 103 VAL A O 1
ATOM 825 N N . LEU A 1 104 ? 16.108 -2.890 -8.663 1.00 92.88 104 LEU A N 1
ATOM 826 C CA . LEU A 1 104 ? 16.691 -2.804 -10.004 1.00 92.88 104 LEU A CA 1
ATOM 827 C C . LEU A 1 104 ? 17.203 -4.175 -10.470 1.00 92.88 104 LEU A C 1
ATOM 829 O O . LEU A 1 104 ? 17.702 -4.969 -9.675 1.00 92.88 104 LEU A O 1
ATOM 833 N N . GLY A 1 105 ? 17.068 -4.457 -11.767 1.00 90.56 105 GLY A N 1
ATOM 834 C CA . GLY A 1 105 ? 17.465 -5.741 -12.356 1.00 90.56 105 GLY A CA 1
ATOM 835 C C . GLY A 1 105 ? 16.484 -6.896 -12.115 1.00 90.56 105 GLY A C 1
ATOM 836 O O . GLY A 1 105 ? 16.624 -7.940 -12.742 1.00 90.56 105 GLY A O 1
ATOM 837 N N . MET A 1 106 ? 15.448 -6.714 -11.286 1.00 92.44 106 MET A N 1
ATOM 838 C CA . MET A 1 106 ? 14.407 -7.730 -11.054 1.00 92.44 106 MET A CA 1
ATOM 839 C C . MET A 1 106 ? 13.253 -7.658 -12.070 1.00 92.44 106 MET A C 1
ATOM 841 O O . MET A 1 106 ? 12.279 -8.395 -11.951 1.00 92.44 106 MET A O 1
ATOM 845 N N . GLY A 1 107 ? 13.330 -6.754 -13.055 1.00 92.38 107 GLY A N 1
ATOM 846 C CA . GLY A 1 107 ? 12.313 -6.589 -14.099 1.00 92.38 107 GLY A CA 1
ATOM 847 C C . GLY A 1 107 ? 10.995 -5.976 -13.614 1.00 92.38 107 GLY A C 1
ATOM 848 O O . GLY A 1 107 ? 9.978 -6.129 -14.284 1.00 92.38 107 GLY A O 1
ATOM 849 N N . MET A 1 108 ? 10.985 -5.307 -12.457 1.00 93.88 108 MET A N 1
ATOM 850 C CA . MET A 1 108 ? 9.797 -4.627 -11.930 1.00 93.88 108 MET A CA 1
ATOM 851 C C . MET A 1 108 ? 9.487 -3.366 -12.747 1.00 93.88 108 MET A C 1
ATOM 853 O O . MET A 1 108 ? 10.373 -2.554 -13.007 1.00 93.88 108 MET A O 1
ATOM 857 N N . ARG A 1 109 ? 8.220 -3.194 -13.137 1.00 94.19 109 ARG A N 1
ATOM 858 C CA . ARG A 1 109 ? 7.738 -2.129 -14.039 1.00 94.19 109 ARG A CA 1
ATOM 859 C C . ARG A 1 109 ? 6.488 -1.413 -13.539 1.00 94.19 109 ARG A C 1
ATOM 861 O O . ARG A 1 109 ? 5.898 -0.608 -14.259 1.00 94.19 109 ARG A O 1
ATOM 868 N N . ALA A 1 110 ? 6.059 -1.709 -12.323 1.00 95.00 110 ALA A N 1
ATOM 869 C CA . ALA A 1 110 ? 4.922 -1.067 -11.699 1.00 95.00 110 ALA A CA 1
ATOM 870 C C . ALA A 1 110 ? 5.129 -0.959 -10.192 1.00 95.00 110 ALA A C 1
ATOM 872 O O . ALA A 1 110 ? 5.727 -1.853 -9.589 1.00 95.00 110 ALA A O 1
ATOM 873 N N . VAL A 1 111 ? 4.603 0.114 -9.605 1.00 95.94 111 VAL A N 1
ATOM 874 C CA . VAL A 1 111 ? 4.562 0.333 -8.158 1.00 95.94 111 VAL A CA 1
ATOM 875 C C . VAL A 1 111 ? 3.138 0.701 -7.756 1.00 95.94 111 VAL A C 1
ATOM 877 O O . VAL A 1 111 ? 2.531 1.585 -8.360 1.00 95.94 111 VAL A O 1
ATOM 880 N N . LEU A 1 112 ? 2.620 0.028 -6.731 1.00 97.31 112 LEU A N 1
ATOM 881 C CA . LEU A 1 112 ? 1.406 0.404 -6.013 1.00 97.31 112 LEU A CA 1
ATOM 882 C C . LEU A 1 112 ? 1.793 0.841 -4.601 1.00 97.31 112 LEU A C 1
ATOM 884 O O . LEU A 1 112 ? 2.524 0.135 -3.907 1.00 97.31 112 LEU A O 1
ATOM 888 N N . VAL A 1 113 ? 1.260 1.975 -4.170 1.00 97.62 113 VAL A N 1
ATOM 889 C CA . VAL A 1 113 ? 1.406 2.508 -2.816 1.00 97.62 113 VAL A CA 1
ATOM 890 C C . VAL A 1 113 ? 0.007 2.709 -2.255 1.00 97.62 113 VAL A C 1
ATOM 892 O O . VAL A 1 113 ? -0.830 3.298 -2.927 1.00 97.62 113 VAL A O 1
ATOM 895 N N . CYS A 1 114 ? -0.251 2.258 -1.033 1.00 97.81 114 CYS A N 1
ATOM 896 C CA . CYS A 1 114 ? -1.478 2.567 -0.303 1.00 97.81 114 CYS A CA 1
ATOM 897 C C . CYS A 1 114 ? -1.120 3.195 1.037 1.00 97.81 114 CYS A C 1
ATOM 899 O O . CYS A 1 114 ? -0.332 2.627 1.793 1.00 97.81 114 CYS A O 1
ATOM 901 N N . HIS A 1 115 ? -1.693 4.360 1.321 1.00 98.31 115 HIS A N 1
ATOM 902 C CA . HIS A 1 115 ? -1.584 5.067 2.590 1.00 98.31 115 HIS A CA 1
ATOM 903 C C . HIS A 1 115 ? -2.823 4.818 3.442 1.00 98.31 115 HIS A C 1
ATOM 905 O O . HIS A 1 115 ? -3.938 4.782 2.925 1.00 98.31 115 HIS A O 1
ATOM 911 N N . TYR A 1 116 ? -2.608 4.664 4.746 1.00 97.88 116 TYR A N 1
ATOM 912 C CA . TYR A 1 116 ? -3.630 4.290 5.723 1.00 97.88 116 TYR A CA 1
ATOM 913 C C . TYR A 1 116 ? -3.626 5.272 6.895 1.00 97.88 116 TYR A C 1
ATOM 915 O O . TYR A 1 116 ? -2.554 5.647 7.375 1.00 97.88 116 TYR A O 1
ATOM 923 N N . ASN A 1 117 ? -4.801 5.668 7.383 1.00 96.50 117 ASN A N 1
ATOM 924 C CA . ASN A 1 117 ? -4.933 6.532 8.557 1.00 96.50 117 ASN A CA 1
ATOM 925 C C . ASN A 1 117 ? -6.046 6.015 9.493 1.00 96.50 117 ASN A C 1
ATOM 927 O O . ASN A 1 117 ? -7.156 5.754 9.018 1.00 96.50 117 ASN A O 1
ATOM 931 N N . PRO A 1 118 ? -5.781 5.878 10.806 1.00 94.75 118 PRO A N 1
ATOM 932 C CA . PRO A 1 118 ? -4.458 5.881 11.448 1.00 94.75 118 PRO A CA 1
ATOM 933 C C . PRO A 1 118 ? -3.568 4.717 10.995 1.00 94.75 118 PRO A C 1
ATOM 935 O O . PRO A 1 118 ? -4.046 3.706 10.482 1.00 94.75 118 PRO A O 1
ATOM 938 N N . LYS A 1 119 ? -2.255 4.877 11.187 1.00 92.31 119 LYS A N 1
ATOM 939 C CA . LYS A 1 119 ? -1.233 3.845 10.969 1.00 92.31 119 LYS A CA 1
ATOM 940 C C . LYS A 1 119 ? -1.404 2.661 11.933 1.00 92.31 119 LYS A C 1
ATOM 942 O O . LYS A 1 119 ? -1.618 2.868 13.125 1.00 92.31 119 LYS A O 1
ATOM 947 N N . ALA A 1 120 ? -1.144 1.444 11.453 1.00 87.81 120 ALA A N 1
ATOM 948 C CA . ALA A 1 120 ? -1.004 0.275 12.319 1.00 87.81 120 ALA A CA 1
ATOM 949 C C . ALA A 1 120 ? 0.188 0.400 13.287 1.00 87.81 120 ALA A C 1
ATOM 951 O O . ALA A 1 120 ? 1.318 0.718 12.886 1.00 87.81 120 ALA A O 1
ATOM 952 N N . THR A 1 121 ? -0.045 0.138 14.574 1.00 78.94 121 THR A N 1
ATOM 953 C CA . THR A 1 121 ? 0.985 0.257 15.615 1.00 78.94 121 THR A CA 1
ATOM 954 C C . THR A 1 121 ? 1.407 -1.100 16.166 1.00 78.94 121 THR A C 1
ATOM 956 O O . THR A 1 121 ? 0.708 -2.101 16.074 1.00 78.94 121 THR A O 1
ATOM 959 N N . ARG A 1 122 ? 2.596 -1.145 16.769 1.00 63.56 122 ARG A N 1
ATOM 960 C CA . ARG A 1 122 ? 3.140 -2.377 17.348 1.00 63.56 122 ARG A CA 1
ATOM 961 C C . ARG A 1 122 ? 2.418 -2.817 18.626 1.00 63.56 122 ARG A C 1
ATOM 963 O O . ARG A 1 122 ? 2.405 -4.006 18.913 1.00 63.56 122 ARG A O 1
ATOM 970 N N . LEU A 1 123 ? 1.868 -1.877 19.398 1.00 55.56 123 LEU A N 1
ATOM 971 C CA . LEU A 1 123 ? 1.318 -2.155 20.729 1.00 55.56 123 LEU A CA 1
ATOM 972 C C . LEU A 1 123 ? 0.050 -3.013 20.651 1.00 55.56 123 LEU A C 1
ATOM 974 O O . LEU A 1 123 ? -0.045 -4.007 21.364 1.00 55.56 123 LEU A O 1
ATOM 978 N N . GLU A 1 124 ? -0.851 -2.700 19.721 1.00 52.97 124 GLU A N 1
ATOM 979 C CA . GLU A 1 124 ? -2.114 -3.427 19.518 1.00 52.97 124 GLU A CA 1
ATOM 980 C C . GLU A 1 124 ? -1.933 -4.784 18.802 1.00 52.97 124 GLU A C 1
ATOM 982 O O . GLU A 1 124 ? -2.705 -5.710 19.029 1.00 52.97 124 GLU A O 1
ATOM 987 N N . PHE A 1 125 ? -0.852 -4.980 18.034 1.00 54.91 125 PHE A N 1
ATOM 988 C CA . PHE A 1 125 ? -0.551 -6.287 17.431 1.00 54.91 125 PHE A CA 1
ATOM 989 C C . PHE A 1 125 ? -0.229 -7.370 18.476 1.00 54.91 125 PHE A C 1
ATOM 991 O O . PHE A 1 125 ? -0.525 -8.543 18.273 1.00 54.91 125 PHE A O 1
ATOM 998 N N . SER A 1 126 ? 0.347 -6.982 19.617 1.00 49.25 126 SER A N 1
ATOM 999 C CA . SER A 1 126 ? 0.592 -7.893 20.744 1.00 49.25 126 SER A CA 1
ATOM 1000 C C . SER A 1 126 ? -0.706 -8.511 21.280 1.00 49.25 126 SER A C 1
ATOM 1002 O O . SER A 1 126 ? -0.684 -9.663 21.698 1.00 49.25 126 SER A O 1
ATOM 1004 N N . PHE A 1 127 ? -1.819 -7.764 21.230 1.00 49.12 127 PHE A N 1
ATOM 1005 C CA . PHE A 1 127 ? -3.131 -8.209 21.710 1.00 49.12 127 PHE A CA 1
ATOM 1006 C C . PHE A 1 127 ? -3.812 -9.184 20.743 1.00 49.12 127 PHE A C 1
ATOM 1008 O O . PHE A 1 127 ? -4.365 -10.186 21.180 1.00 49.12 127 PHE A O 1
ATOM 1015 N N . LEU A 1 128 ? -3.663 -8.972 19.428 1.00 52.41 128 LEU A N 1
ATOM 1016 C CA . LEU A 1 128 ? -4.096 -9.921 18.383 1.00 52.41 128 LEU A CA 1
ATOM 1017 C C . LEU A 1 128 ? -3.393 -11.290 18.463 1.00 52.41 128 LEU A C 1
ATOM 1019 O O . LEU A 1 128 ? -3.788 -12.235 17.789 1.00 52.41 128 LEU A O 1
ATOM 1023 N N . CYS A 1 129 ? -2.319 -11.367 19.244 1.00 50.12 129 CYS A N 1
ATOM 1024 C CA . CYS A 1 129 ? -1.458 -12.526 19.414 1.00 50.12 129 CYS A CA 1
ATOM 1025 C C . CYS A 1 129 ? -1.553 -13.175 20.801 1.00 50.12 129 CYS A C 1
ATOM 1027 O O . CYS A 1 129 ? -0.882 -14.179 21.044 1.00 50.12 129 CYS A O 1
ATOM 1029 N N . SER A 1 130 ? -2.325 -12.578 21.712 1.00 44.34 130 SER A N 1
ATOM 1030 C CA . SER A 1 130 ? -2.541 -13.067 23.076 1.00 44.34 130 SER A CA 1
ATOM 1031 C C . SER A 1 130 ? -3.904 -13.734 23.282 1.00 44.34 130 SER A C 1
ATOM 1033 O O . SER A 1 130 ? -4.175 -14.171 24.398 1.00 44.34 130 SER A O 1
ATOM 1035 N N . GLU A 1 131 ? -4.732 -13.810 22.235 1.00 43.03 131 GLU A N 1
ATOM 1036 C CA . GLU A 1 131 ? -5.993 -14.569 22.204 1.00 43.03 131 GLU A CA 1
ATOM 1037 C C . GLU A 1 131 ? -5.875 -15.854 21.376 1.00 43.03 131 GLU A C 1
ATOM 1039 O O . GLU A 1 131 ? -5.267 -15.810 20.279 1.00 43.03 131 GLU A O 1
#

InterPro domains:
  IPR001283 Cysteine-rich secretory protein-related [PR00837] (10-28)
  IPR001283 Cysteine-rich secretory protein-related [PR00837] (53-66)
  IPR001283 Cysteine-rich secretory protein-related [PR00837] (76-92)
  IPR001283 Cysteine-rich secretory protein-related [PR00837] (111-124)
  IPR001283 Cysteine-rich secretory protein-related [PTHR10334] (7-120)
  IPR014044 CAP domain [PF00188] (4-116)
  IPR014044 CAP domain [SM00198] (1-124)
  IPR035940 CAP superfamily [G3DSA:3.40.33.10] (1-130)
  IPR035940 CAP superfamily [SSF55797] (3-119)

Sequence (131 aa):
MVPATDMRMQYWSEELAASAQRHANTCDFRHSRNRINIGENIWAAPYANYSDAVSRWFNEVNNPRCACNNAYKHCCGHYIQVVWAQTNLIGCGYARCKDVLGVLGMGMRAVLVCHYNPKATRLEFSFLCSE

pLDDT: mean 85.87, std 15.5, range [43.03, 98.56]